Protein AF-A0A0Q9Y8W7-F1 (afdb_monomer_lite)

Foldseek 3Di:
DVVLVVCVVVVHFDWDFDLVQADLVVQWGQTWGQDPNDTDTDIGHDDQEDEDPPQCPPPPVCPVVCVSCVVRHYPDPDHPPLQFVVNVLVVQCVDPVSVVVDDDDDDDPDPVRVVVVCVVVQKDWDDGRRDDFIWIWGDDDVQWIWIAGDDVDDDDIDIDGDD

Sequence (163 aa):
MACVKAAKHQGIELFQFRPEDIDYEEMLIRGYFYEVDEWKAFITPYPDVVFDRVKLRGKKEAQLYYEELEDIPFTNAWERSLHPRSEIYQNLMTNTNLKEAMPDFKVVTRPRDIIHFLETYSHALIKSEFKSGNQSISATDQRRFRLSNGVLGFKKQSIVSFD

Structure (mmCIF, N/CA/C/O backbone):
data_AF-A0A0Q9Y8W7-F1
#
_entry.id   AF-A0A0Q9Y8W7-F1
#
loop_
_atom_site.group_PDB
_atom_site.id
_atom_site.type_symbol
_atom_site.label_atom_id
_atom_site.label_alt_id
_atom_site.label_comp_id
_atom_site.label_asym_id
_atom_site.label_entity_id
_atom_site.label_seq_id
_atom_site.pdbx_PDB_ins_code
_atom_site.Cartn_x
_atom_site.Cartn_y
_atom_site.Cartn_z
_atom_site.occupancy
_atom_site.B_iso_or_equiv
_atom_site.auth_seq_id
_atom_site.auth_comp_id
_atom_site.auth_asym_id
_atom_site.auth_atom_id
_atom_site.pdbx_PDB_model_num
ATOM 1 N N . MET A 1 1 ? -11.500 -8.618 3.125 1.00 78.81 1 MET A N 1
ATOM 2 C CA . MET A 1 1 ? -11.690 -9.886 3.865 1.00 78.81 1 MET A CA 1
ATOM 3 C C . MET A 1 1 ? -10.406 -10.494 4.412 1.00 78.81 1 MET A C 1
ATOM 5 O O . MET A 1 1 ? -10.439 -10.913 5.556 1.00 78.81 1 MET A O 1
ATOM 9 N N . ALA A 1 2 ? -9.277 -10.509 3.689 1.00 87.31 2 ALA A N 1
ATOM 10 C CA . ALA A 1 2 ? -8.018 -11.044 4.237 1.00 87.31 2 ALA A CA 1
ATOM 11 C C . ALA A 1 2 ? -7.598 -10.388 5.573 1.00 87.31 2 ALA A C 1
ATOM 13 O O . ALA A 1 2 ? -7.380 -11.099 6.546 1.00 87.31 2 ALA A O 1
ATOM 14 N N . CYS A 1 3 ? -7.590 -9.049 5.651 1.00 87.56 3 CYS A N 1
ATOM 15 C CA . CYS A 1 3 ? -7.257 -8.327 6.889 1.00 87.56 3 CYS A CA 1
ATOM 16 C C . CYS A 1 3 ? -8.222 -8.637 8.041 1.00 87.56 3 CYS A C 1
ATOM 18 O O . CYS A 1 3 ? -7.772 -8.852 9.154 1.00 87.56 3 CYS A O 1
ATOM 20 N N . VAL A 1 4 ? -9.528 -8.737 7.767 1.00 91.62 4 VAL A N 1
ATOM 21 C CA . VAL A 1 4 ? -10.536 -9.098 8.781 1.00 91.62 4 VAL A CA 1
ATOM 22 C C . VAL A 1 4 ? -10.267 -10.489 9.352 1.00 91.62 4 VAL A C 1
ATOM 24 O O . VAL A 1 4 ? -10.299 -10.675 10.562 1.00 91.62 4 VAL A O 1
ATOM 27 N N . LYS A 1 5 ? -9.973 -11.471 8.490 1.00 91.69 5 LYS A N 1
ATOM 28 C CA . LYS A 1 5 ? -9.650 -12.836 8.929 1.00 91.69 5 LYS A CA 1
ATOM 29 C C . LYS A 1 5 ? -8.373 -12.868 9.769 1.00 91.69 5 LYS A C 1
ATOM 31 O O . LYS A 1 5 ? -8.356 -13.521 10.805 1.00 91.69 5 LYS A O 1
ATOM 36 N N . ALA A 1 6 ? -7.337 -12.148 9.339 1.00 93.38 6 ALA A N 1
ATOM 37 C CA . ALA A 1 6 ? -6.085 -12.042 10.081 1.00 93.38 6 ALA A CA 1
ATOM 38 C C . ALA A 1 6 ? -6.290 -11.373 11.449 1.00 93.38 6 ALA A C 1
ATOM 40 O O . ALA A 1 6 ? -5.826 -11.906 12.448 1.00 93.38 6 ALA A O 1
ATOM 41 N N . ALA A 1 7 ? -7.038 -10.268 11.508 1.00 92.44 7 ALA A N 1
ATOM 42 C CA . ALA A 1 7 ? -7.341 -9.565 12.752 1.00 92.44 7 ALA A CA 1
ATOM 43 C C . ALA A 1 7 ? -8.103 -10.463 13.737 1.00 92.44 7 ALA A C 1
ATOM 45 O O . ALA A 1 7 ? -7.650 -10.646 14.861 1.00 92.44 7 ALA A O 1
ATOM 46 N N . LYS A 1 8 ? -9.168 -11.141 13.278 1.00 91.62 8 LYS A N 1
ATOM 47 C CA . LYS A 1 8 ? -9.915 -12.112 14.100 1.00 91.62 8 LYS A CA 1
ATOM 48 C C . LYS A 1 8 ? -9.023 -13.233 14.633 1.00 91.62 8 LYS A C 1
ATOM 50 O O . LYS A 1 8 ? -9.127 -13.586 15.800 1.00 91.62 8 LYS A O 1
ATOM 55 N N . HIS A 1 9 ? -8.132 -13.773 13.801 1.00 94.81 9 HIS A N 1
ATOM 56 C CA . HIS A 1 9 ? -7.187 -14.810 14.222 1.00 94.81 9 HIS A CA 1
ATOM 57 C C . HIS A 1 9 ? -6.188 -14.311 15.280 1.00 94.81 9 HIS A C 1
ATOM 59 O O . HIS A 1 9 ? -5.745 -15.090 16.115 1.00 94.81 9 HIS A O 1
ATOM 65 N N . GLN A 1 10 ? -5.818 -13.031 15.237 1.00 95.00 10 GLN A N 1
ATOM 66 C CA . GLN A 1 10 ? -4.871 -12.417 16.172 1.00 95.00 10 GLN A CA 1
ATOM 67 C C . GLN A 1 10 ? -5.552 -11.774 17.392 1.00 95.00 10 GLN A C 1
ATOM 69 O O . GLN A 1 10 ? -4.870 -11.161 18.204 1.00 95.00 10 GLN A O 1
ATOM 74 N N . GLY A 1 11 ? -6.881 -11.879 17.523 1.00 94.50 11 GLY A N 1
ATOM 75 C CA . GLY A 1 11 ? -7.627 -11.207 18.593 1.00 94.50 11 GLY A CA 1
ATOM 76 C C . GLY A 1 11 ? -7.583 -9.677 18.507 1.00 94.50 11 GLY A C 1
ATOM 77 O O . GLY A 1 11 ? -7.740 -9.008 19.520 1.00 94.50 11 GLY A O 1
ATOM 78 N N . ILE A 1 12 ? -7.346 -9.128 17.313 1.00 94.44 12 ILE A N 1
ATOM 79 C CA . ILE A 1 12 ? -7.302 -7.687 17.061 1.00 94.44 12 ILE A CA 1
ATOM 80 C C . ILE A 1 12 ? -8.692 -7.219 16.648 1.00 94.44 12 ILE A C 1
ATOM 82 O O . ILE A 1 12 ? -9.300 -7.768 15.721 1.00 94.44 12 ILE A O 1
ATOM 86 N N . GLU A 1 13 ? -9.162 -6.163 17.297 1.00 94.44 13 GLU A N 1
ATOM 87 C CA . GLU A 1 13 ? -10.370 -5.465 16.896 1.00 94.44 13 GLU A CA 1
ATOM 88 C C . GLU A 1 13 ? -10.084 -4.591 15.665 1.00 94.44 13 GLU A C 1
ATOM 90 O O . GLU A 1 13 ? -9.212 -3.727 15.670 1.00 94.44 13 GLU A O 1
ATOM 95 N N . LEU A 1 14 ? -10.780 -4.873 14.560 1.00 95.44 14 LEU A N 1
ATOM 96 C CA . LEU A 1 14 ? -10.577 -4.191 13.285 1.00 95.44 14 LEU A CA 1
ATOM 97 C C . LEU A 1 14 ? -11.873 -3.528 12.839 1.00 95.44 14 LEU A C 1
ATOM 99 O O . LEU A 1 14 ? -12.852 -4.213 12.529 1.00 95.44 14 LEU A O 1
ATOM 103 N N . PHE A 1 15 ? -11.807 -2.215 12.661 1.00 96.50 15 PHE A N 1
ATOM 104 C CA . PHE A 1 15 ? -12.847 -1.432 12.018 1.00 96.50 15 PHE A CA 1
ATOM 105 C C . PHE A 1 15 ? -12.278 -0.562 10.897 1.00 96.50 15 PHE A C 1
ATOM 107 O O . PHE A 1 15 ? -11.070 -0.356 10.774 1.00 96.50 15 PHE A O 1
ATOM 114 N N . GLN A 1 16 ? -13.163 -0.105 10.018 1.00 96.00 16 GLN A N 1
ATOM 115 C CA . GLN A 1 16 ? -12.855 0.889 8.993 1.00 96.00 16 GLN A CA 1
ATOM 116 C C . GLN A 1 16 ? -13.584 2.180 9.319 1.00 96.00 16 GLN A C 1
ATOM 118 O O . GLN A 1 16 ? -14.676 2.142 9.871 1.00 96.00 16 GLN A O 1
ATOM 123 N N . PHE A 1 17 ? -13.012 3.305 8.930 1.00 95.44 17 PHE A N 1
ATOM 124 C CA . PHE A 1 17 ? -13.647 4.609 9.024 1.00 95.44 17 PHE A CA 1
ATOM 125 C C . PHE A 1 17 ? -13.088 5.503 7.920 1.00 95.44 17 PHE A C 1
ATOM 127 O O . PHE A 1 17 ? -12.051 5.196 7.316 1.00 95.44 17 PHE A O 1
ATOM 134 N N . ARG A 1 18 ? -13.807 6.575 7.611 1.00 92.75 18 ARG A N 1
ATOM 135 C CA . ARG A 1 18 ? -13.355 7.641 6.718 1.00 92.75 18 ARG A CA 1
ATOM 136 C C . ARG A 1 18 ? -13.047 8.893 7.536 1.00 92.75 18 ARG A C 1
ATOM 138 O O . ARG A 1 18 ? -13.516 8.990 8.666 1.00 92.75 18 ARG A O 1
ATOM 145 N N . PRO A 1 19 ? -12.316 9.869 6.974 1.00 90.19 19 PRO A N 1
ATOM 146 C CA . PRO A 1 19 ? -12.120 11.152 7.641 1.00 90.19 19 PRO A CA 1
ATOM 147 C C . PRO A 1 19 ? -13.435 11.804 8.091 1.00 90.19 19 PRO A C 1
ATOM 149 O O . PRO A 1 19 ? -13.488 12.379 9.166 1.00 90.19 19 PRO A O 1
ATOM 152 N N . GLU A 1 20 ? -14.515 11.651 7.316 1.00 91.94 20 GLU A N 1
ATOM 153 C CA . GLU A 1 20 ? -15.824 12.233 7.644 1.00 91.94 20 GLU A CA 1
ATOM 154 C C . GLU A 1 20 ? -16.583 11.488 8.759 1.00 91.94 20 GLU A C 1
ATOM 156 O O . GLU A 1 20 ? -17.644 11.941 9.179 1.00 91.94 20 GLU A O 1
ATOM 161 N N . ASP A 1 21 ? -16.083 10.333 9.207 1.00 94.94 21 ASP A N 1
ATOM 162 C CA . ASP A 1 21 ? -16.676 9.533 10.284 1.00 94.94 21 ASP A CA 1
ATOM 163 C C . ASP A 1 21 ? -16.099 9.900 11.675 1.00 94.94 21 ASP A C 1
ATOM 165 O O . ASP A 1 21 ? -16.487 9.277 12.665 1.00 94.94 21 ASP A O 1
ATOM 169 N N . ILE A 1 22 ? -15.165 10.859 11.752 1.00 93.88 22 ILE A N 1
ATOM 170 C CA . ILE A 1 22 ? -14.511 11.305 12.993 1.00 93.88 22 ILE A CA 1
ATOM 171 C C . ILE A 1 22 ? -15.284 12.478 13.599 1.00 93.88 22 ILE A C 1
ATOM 173 O O . ILE A 1 22 ? -15.525 13.486 12.935 1.00 93.88 22 ILE A O 1
ATOM 177 N N . ASP A 1 23 ? -15.633 12.343 14.872 1.00 94.62 23 ASP A N 1
ATOM 178 C CA . ASP A 1 23 ? -16.099 13.427 15.724 1.00 94.62 23 ASP A CA 1
ATOM 179 C C . ASP A 1 23 ? -14.910 13.976 16.524 1.00 94.62 23 ASP A C 1
ATOM 181 O O . ASP A 1 23 ? -14.442 13.351 17.479 1.00 94.62 23 ASP A O 1
ATOM 185 N N . TYR A 1 24 ? -14.410 15.133 16.088 1.00 90.94 24 TYR A N 1
ATOM 186 C CA . TYR A 1 24 ? -13.244 15.809 16.662 1.00 90.94 24 TYR A CA 1
ATOM 187 C C . TYR A 1 24 ? -13.522 16.429 18.039 1.00 90.94 24 TYR A C 1
ATOM 189 O O . TYR A 1 24 ? -12.586 16.701 18.785 1.00 90.94 24 TYR A O 1
ATOM 197 N N . GLU A 1 25 ? -14.789 16.692 18.375 1.00 92.25 25 GLU A N 1
ATOM 198 C CA . GLU A 1 25 ? -15.151 17.297 19.662 1.00 92.25 25 GLU A CA 1
ATOM 199 C C . GLU A 1 25 ? -15.234 16.222 20.748 1.00 92.25 25 GLU A C 1
ATOM 201 O O . GLU A 1 25 ? -14.665 16.376 21.828 1.00 92.25 25 GLU A O 1
ATOM 206 N N . GLU A 1 26 ? -15.896 15.107 20.437 1.00 93.88 26 GLU A N 1
ATOM 207 C CA . GLU A 1 26 ? -16.115 14.009 21.384 1.00 93.88 26 GLU A CA 1
ATOM 208 C C . GLU A 1 26 ? -14.995 12.953 21.362 1.00 93.88 26 GLU A C 1
ATOM 210 O O . GLU A 1 26 ? -14.984 12.045 22.194 1.00 93.88 26 GLU A O 1
ATOM 215 N N . MET A 1 27 ? -14.045 13.054 20.423 1.00 92.12 27 MET A N 1
ATOM 216 C CA . MET A 1 27 ? -12.989 12.059 20.172 1.00 92.12 27 MET A CA 1
ATOM 217 C C . MET A 1 27 ? -13.557 10.648 19.945 1.00 92.12 27 MET A C 1
ATOM 219 O O . MET A 1 27 ? -13.068 9.637 20.465 1.00 92.12 27 MET A O 1
ATOM 223 N N . LEU A 1 28 ? -14.624 10.580 19.151 1.00 96.50 28 LEU A N 1
ATOM 224 C CA . LEU A 1 28 ? -15.309 9.342 18.794 1.00 96.50 28 LEU A CA 1
ATOM 225 C C . LEU A 1 28 ? -15.296 9.142 17.283 1.00 96.50 28 LEU A C 1
ATOM 227 O O . LEU A 1 28 ? -15.269 10.082 16.497 1.00 96.50 28 LEU A O 1
ATOM 231 N N . ILE A 1 29 ? -15.333 7.885 16.862 1.00 97.38 29 ILE A N 1
ATOM 232 C CA . ILE A 1 29 ? -15.345 7.505 15.454 1.00 97.38 29 ILE A CA 1
ATOM 233 C C . ILE A 1 29 ? -16.560 6.631 15.193 1.00 97.38 29 ILE A C 1
ATOM 235 O O . ILE A 1 29 ? -16.838 5.671 15.919 1.00 97.38 29 ILE A O 1
ATOM 239 N N . ARG A 1 30 ? -17.261 6.905 14.092 1.00 98.06 30 ARG A N 1
ATOM 240 C CA . ARG A 1 30 ? -18.214 5.958 13.516 1.00 98.06 30 ARG A CA 1
ATOM 241 C C . ARG A 1 30 ? -17.453 4.847 12.786 1.00 98.06 30 ARG A C 1
ATOM 243 O O . ARG A 1 30 ? -17.247 4.885 11.573 1.00 98.06 30 ARG A O 1
ATOM 250 N N . GLY A 1 31 ? -17.027 3.843 13.545 1.00 97.50 31 GLY A N 1
ATOM 251 C CA . GLY A 1 31 ? -16.306 2.679 13.047 1.00 97.50 31 GLY A CA 1
ATOM 252 C C . GLY A 1 31 ? -17.231 1.642 12.412 1.00 97.50 31 GLY A C 1
ATOM 253 O O . GLY A 1 31 ? -18.304 1.336 12.926 1.00 97.50 31 GLY A O 1
ATOM 254 N N . TYR A 1 32 ? -16.806 1.060 11.294 1.00 97.25 32 TYR A N 1
ATOM 255 C CA . TYR A 1 32 ? -17.489 -0.044 10.624 1.00 97.25 32 TYR A CA 1
ATOM 256 C C . TYR A 1 32 ? -16.769 -1.357 10.930 1.00 97.25 32 TYR A C 1
ATOM 258 O O . TYR A 1 32 ? -15.648 -1.572 10.468 1.00 97.25 32 TYR A O 1
ATOM 266 N N . PHE A 1 33 ? -17.429 -2.247 11.663 1.00 96.25 33 PHE A N 1
ATOM 267 C CA . PHE A 1 33 ? -16.926 -3.545 12.107 1.00 96.25 33 PHE A CA 1
ATOM 268 C C . PHE A 1 33 ? -17.521 -4.660 11.247 1.00 96.25 33 PHE A C 1
ATOM 270 O O . PHE A 1 33 ? -18.662 -4.562 10.796 1.00 96.25 33 PHE A O 1
ATOM 277 N N . TYR A 1 34 ? -16.751 -5.721 10.989 1.00 94.44 34 TYR A N 1
ATOM 278 C CA . TYR A 1 34 ? -17.216 -6.833 10.154 1.00 94.44 34 TYR A CA 1
ATOM 279 C C . TYR A 1 34 ? -17.764 -7.997 10.987 1.00 94.44 34 TYR A C 1
ATOM 281 O O . TYR A 1 34 ? -17.014 -8.849 11.494 1.00 94.44 34 TYR A O 1
ATOM 289 N N . GLU A 1 35 ? -19.086 -8.074 11.059 1.00 90.88 35 GLU A N 1
ATOM 290 C CA . GLU A 1 35 ? -19.849 -9.050 11.831 1.00 90.88 35 GLU A CA 1
ATOM 291 C C . GLU A 1 35 ? -20.788 -9.831 10.920 1.00 90.88 35 GLU A C 1
ATOM 293 O O . GLU A 1 35 ? -21.461 -9.232 10.099 1.00 90.88 35 GLU A O 1
ATOM 298 N N . VAL A 1 36 ? -20.868 -11.157 11.085 1.00 87.94 36 VAL A N 1
ATOM 299 C CA . VAL A 1 36 ? -21.852 -12.016 10.385 1.00 87.94 36 VAL A CA 1
ATOM 300 C C . VAL A 1 36 ? -21.958 -11.702 8.880 1.00 87.94 36 VAL A C 1
ATOM 302 O O . VAL A 1 36 ? -23.028 -11.483 8.328 1.00 87.94 36 VAL A O 1
ATOM 305 N N . ASP A 1 37 ? -20.800 -11.645 8.226 1.00 88.06 37 ASP A N 1
ATOM 306 C CA . ASP A 1 37 ? -20.635 -11.350 6.801 1.00 88.06 37 ASP A CA 1
ATOM 307 C C . ASP A 1 37 ? -21.089 -9.957 6.311 1.00 88.06 37 ASP A C 1
ATOM 309 O O . ASP A 1 37 ? -21.044 -9.681 5.108 1.00 88.06 37 ASP A O 1
ATOM 313 N N . GLU A 1 38 ? -21.383 -9.028 7.221 1.00 94.50 38 GLU A N 1
ATOM 314 C CA . GLU A 1 38 ? -21.776 -7.649 6.925 1.00 94.50 38 GLU A CA 1
ATOM 315 C C . GLU A 1 38 ? -20.938 -6.603 7.683 1.00 94.50 38 GLU A C 1
ATOM 317 O O . GLU A 1 38 ? -20.286 -6.882 8.688 1.00 94.50 38 GLU A O 1
ATOM 322 N N . TRP A 1 39 ? -20.917 -5.371 7.164 1.00 95.19 39 TRP A N 1
ATOM 323 C CA . TRP A 1 39 ? -20.308 -4.226 7.846 1.00 95.19 39 TRP A CA 1
ATOM 324 C C . TRP A 1 39 ? -21.368 -3.510 8.677 1.00 95.19 39 TRP A C 1
ATOM 326 O O . TRP A 1 39 ? -22.347 -3.011 8.122 1.00 95.19 39 TRP A O 1
ATOM 336 N N . LYS A 1 40 ? -21.146 -3.413 9.986 1.00 96.75 40 LYS A N 1
ATOM 337 C CA . LYS A 1 40 ? -22.026 -2.711 10.923 1.00 96.75 40 LYS A CA 1
ATOM 338 C C . LYS A 1 40 ? -21.325 -1.506 11.514 1.00 96.75 40 LYS A C 1
ATOM 340 O O . LYS A 1 40 ? -20.148 -1.579 11.848 1.00 96.75 40 LYS A O 1
ATOM 345 N N . ALA A 1 41 ? -22.050 -0.399 11.614 1.00 97.25 41 ALA A N 1
ATOM 346 C CA . ALA A 1 41 ? -21.527 0.833 12.181 1.00 97.25 41 ALA A CA 1
ATOM 347 C C . ALA A 1 41 ? -21.746 0.864 13.696 1.00 97.25 41 ALA A C 1
ATOM 349 O O . ALA A 1 41 ? -22.862 0.629 14.158 1.00 97.25 41 ALA A O 1
ATOM 350 N N . PHE A 1 42 ? -20.704 1.228 14.432 1.00 97.19 42 PHE A N 1
ATOM 351 C CA . PHE A 1 42 ? -20.718 1.458 15.870 1.00 97.19 42 PHE A CA 1
ATOM 352 C C . PHE A 1 42 ? -19.963 2.751 16.180 1.00 97.19 42 PHE A C 1
ATOM 354 O O . PHE A 1 42 ? -19.080 3.156 15.424 1.00 97.19 42 PHE A O 1
ATOM 361 N N . ILE A 1 43 ? -20.319 3.402 17.284 1.00 98.00 43 ILE A N 1
ATOM 362 C CA . ILE A 1 43 ? -19.527 4.507 17.823 1.00 98.00 43 ILE A CA 1
ATOM 363 C C . ILE A 1 43 ? -18.446 3.901 18.711 1.00 98.00 43 ILE A C 1
ATOM 365 O O . ILE A 1 43 ? -18.755 3.10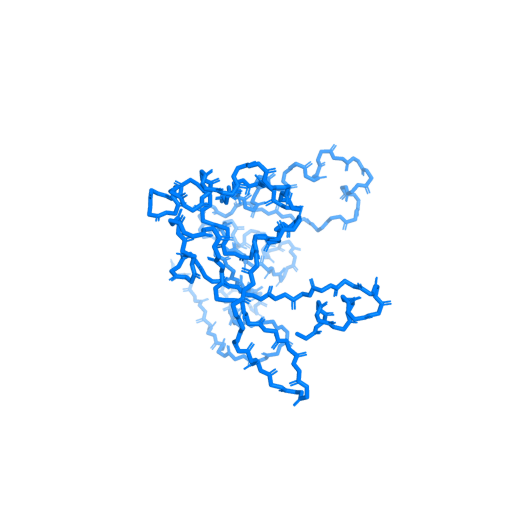7 19.598 1.00 98.00 43 ILE A O 1
ATOM 369 N N . THR A 1 44 ? -17.193 4.243 18.439 1.00 97.19 44 THR A N 1
ATOM 370 C CA . THR A 1 44 ? -16.017 3.688 19.113 1.00 97.19 44 THR A CA 1
ATOM 371 C C . THR A 1 44 ? -15.016 4.799 19.426 1.00 97.19 44 THR A C 1
ATOM 373 O O . THR A 1 44 ? -14.983 5.792 18.697 1.00 97.19 44 THR A O 1
ATOM 376 N N . PRO A 1 45 ? -14.185 4.656 20.472 1.00 96.56 45 PRO A N 1
ATOM 377 C CA . PRO A 1 45 ? -13.025 5.517 20.668 1.00 96.56 45 PRO A CA 1
ATOM 378 C C . PRO A 1 45 ? -12.037 5.437 19.501 1.00 96.56 45 PRO A C 1
ATOM 380 O O . PRO A 1 45 ? -12.141 4.580 18.614 1.00 96.56 45 PRO A O 1
ATOM 383 N N . TYR A 1 46 ? -11.044 6.320 19.539 1.00 96.75 46 TYR A N 1
ATOM 384 C CA . TYR A 1 46 ? -9.929 6.306 18.599 1.00 96.75 46 TYR A CA 1
ATOM 385 C C . TYR A 1 46 ? -9.149 4.979 18.675 1.00 96.75 46 TYR A C 1
ATOM 387 O O . TYR A 1 46 ? -9.088 4.357 19.737 1.00 96.75 46 TYR A O 1
ATOM 395 N N . PRO A 1 47 ? -8.566 4.515 17.555 1.00 96.00 47 PRO A N 1
ATOM 396 C CA . PRO A 1 47 ? -7.828 3.259 17.519 1.00 96.00 47 PRO A CA 1
ATOM 397 C C . PRO A 1 47 ? -6.446 3.387 18.168 1.00 96.00 47 PRO A C 1
ATOM 399 O O . PRO A 1 47 ? -5.823 4.442 18.119 1.00 96.00 47 PRO A O 1
ATOM 402 N N . ASP A 1 48 ? -5.895 2.266 18.634 1.00 96.31 48 ASP A N 1
ATOM 403 C CA . ASP A 1 48 ? -4.502 2.207 19.105 1.00 96.31 48 ASP A CA 1
ATOM 404 C C . ASP A 1 48 ? -3.475 2.249 17.960 1.00 96.31 48 ASP A C 1
ATOM 406 O O . ASP A 1 48 ? -2.299 2.541 18.167 1.00 96.31 48 ASP A O 1
ATOM 410 N N . VAL A 1 49 ? -3.890 1.888 16.741 1.00 95.50 49 VAL A N 1
ATOM 411 C CA . VAL A 1 49 ? -3.024 1.830 15.559 1.00 95.50 49 VAL A CA 1
ATOM 412 C C . VAL A 1 49 ? -3.831 2.037 14.280 1.00 95.50 49 VAL A C 1
ATOM 414 O O . VAL A 1 49 ? -4.910 1.470 14.105 1.00 95.50 49 VAL A O 1
ATOM 417 N N . VAL A 1 50 ? -3.282 2.800 13.332 1.00 94.19 50 VAL A N 1
ATOM 418 C CA . VAL A 1 50 ? -3.922 3.059 12.034 1.00 94.19 50 VAL A CA 1
ATOM 419 C C . VAL A 1 50 ? -3.184 2.353 10.895 1.00 94.19 50 VAL A C 1
ATOM 421 O O . VAL A 1 50 ? -1.956 2.387 10.764 1.00 94.19 50 VAL A O 1
ATOM 424 N N . PHE A 1 51 ? -3.951 1.723 10.005 1.00 92.62 51 PHE A N 1
ATOM 425 C CA . PHE A 1 51 ? -3.472 1.268 8.701 1.00 92.62 51 PHE A CA 1
ATOM 426 C C . PHE A 1 51 ? -4.039 2.165 7.600 1.00 92.62 51 PHE A C 1
ATOM 428 O O . PHE A 1 51 ? -5.196 2.034 7.198 1.00 92.62 51 PHE A O 1
ATOM 435 N N . ASP A 1 52 ? -3.214 3.080 7.090 1.00 90.56 52 ASP A N 1
ATOM 436 C CA . ASP A 1 52 ? -3.623 4.075 6.103 1.00 90.56 52 ASP A CA 1
ATOM 437 C C . ASP A 1 52 ? -3.772 3.455 4.710 1.00 90.56 52 ASP A C 1
ATOM 439 O O . ASP A 1 52 ? -2.829 3.306 3.924 1.00 90.56 52 ASP A O 1
ATOM 443 N N . ARG A 1 53 ? -5.012 3.095 4.390 1.00 87.06 53 ARG A N 1
ATOM 444 C CA . ARG A 1 53 ? -5.392 2.532 3.093 1.00 87.06 53 ARG A CA 1
ATOM 445 C C . ARG A 1 53 ? -5.578 3.585 2.006 1.00 87.06 53 ARG A C 1
ATOM 447 O O . ARG A 1 53 ? -5.468 3.234 0.830 1.00 87.06 53 ARG A O 1
ATOM 454 N N . VAL A 1 54 ? -5.889 4.828 2.373 1.00 83.50 54 VAL A N 1
ATOM 455 C CA . VAL A 1 54 ? -6.288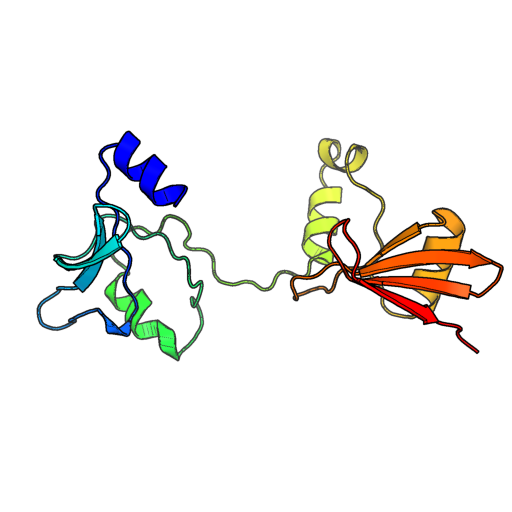 5.876 1.419 1.00 83.50 54 VAL A CA 1
ATOM 456 C C . VAL A 1 54 ? -5.063 6.609 0.870 1.00 83.50 54 VAL A C 1
ATOM 458 O O . VAL A 1 54 ? -5.047 6.992 -0.304 1.00 83.50 54 VAL A O 1
ATOM 461 N N . LYS A 1 55 ? -3.994 6.703 1.673 1.00 82.81 55 LYS A N 1
ATOM 462 C CA . LYS A 1 55 ? -2.701 7.303 1.320 1.00 82.81 55 LYS A CA 1
ATOM 463 C C . LYS A 1 55 ? -2.871 8.724 0.782 1.00 82.81 55 LYS A C 1
ATOM 465 O O . LYS A 1 55 ? -2.473 9.024 -0.348 1.00 82.81 55 LYS A O 1
ATOM 470 N N . LEU A 1 56 ? -3.510 9.578 1.578 1.00 84.75 56 LEU A N 1
ATOM 471 C CA . LEU A 1 56 ? -3.744 10.989 1.266 1.00 84.75 56 LEU A CA 1
ATOM 472 C C . LEU A 1 56 ? -2.708 11.926 1.902 1.00 84.75 56 LEU A C 1
ATOM 474 O O . LEU A 1 56 ? -2.844 13.137 1.760 1.00 84.75 56 LEU A O 1
ATOM 478 N N . ARG A 1 57 ? -1.670 11.407 2.574 1.00 84.62 57 ARG A N 1
ATOM 479 C CA . ARG A 1 57 ? -0.589 12.228 3.149 1.00 84.62 57 ARG A CA 1
ATOM 480 C C . ARG A 1 57 ? -0.033 13.203 2.103 1.00 84.62 57 ARG A C 1
ATOM 482 O O . ARG A 1 57 ? 0.236 12.805 0.967 1.00 84.62 57 ARG A O 1
ATOM 489 N N . GLY A 1 58 ? 0.088 14.474 2.484 1.00 82.00 58 GLY A N 1
ATOM 490 C CA . GLY A 1 58 ? 0.497 15.576 1.603 1.00 82.00 58 GLY A CA 1
ATOM 491 C C . GLY A 1 58 ? -0.634 16.207 0.775 1.00 82.00 58 GLY A C 1
ATOM 492 O O . GLY A 1 58 ? -0.388 17.155 0.029 1.00 82.00 58 GLY A O 1
ATOM 493 N N . LYS A 1 59 ? -1.878 15.717 0.874 1.00 85.00 59 LYS A N 1
ATOM 494 C CA . LYS A 1 5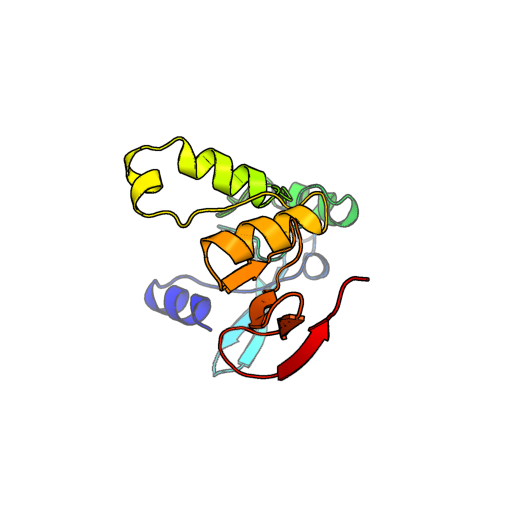9 ? -3.062 16.388 0.315 1.00 85.00 59 LYS A CA 1
ATOM 495 C C . LYS A 1 59 ? -3.634 17.364 1.331 1.00 85.00 59 LYS A C 1
ATOM 497 O O . LYS A 1 59 ? -3.913 16.979 2.462 1.00 85.00 59 LYS A O 1
ATOM 502 N N . LYS A 1 60 ? -3.856 18.608 0.900 1.00 86.38 60 LYS A N 1
ATOM 503 C CA . LYS A 1 60 ? -4.375 19.684 1.752 1.00 86.38 60 LYS A CA 1
ATOM 504 C C . LYS A 1 60 ? -5.731 19.323 2.361 1.00 86.38 60 LYS A C 1
ATOM 506 O O . LYS A 1 60 ? -5.988 19.642 3.512 1.00 86.38 60 LYS A O 1
ATOM 511 N N . GLU A 1 61 ? -6.574 18.617 1.611 1.00 85.19 61 GLU A N 1
ATOM 512 C CA . GLU A 1 61 ? -7.911 18.213 2.053 1.00 85.19 61 GLU A CA 1
ATOM 513 C C . GLU A 1 61 ? -7.885 17.144 3.155 1.00 85.19 61 GLU A C 1
ATOM 515 O O . GLU A 1 61 ? -8.862 16.996 3.877 1.00 85.19 61 GLU A O 1
ATOM 520 N N . ALA A 1 62 ? -6.782 16.403 3.295 1.00 87.81 62 ALA A N 1
ATOM 521 C CA . ALA A 1 62 ? -6.629 15.352 4.300 1.00 87.81 62 ALA A CA 1
ATOM 522 C C . ALA A 1 62 ? -5.733 15.772 5.473 1.00 87.81 62 ALA A C 1
ATOM 524 O O . ALA A 1 62 ? -5.492 14.965 6.365 1.00 87.81 62 ALA A O 1
ATOM 525 N N . GLN A 1 63 ? -5.214 17.004 5.464 1.00 89.25 63 GLN A N 1
ATOM 526 C CA . GLN A 1 63 ? -4.235 17.466 6.444 1.00 89.25 63 GLN A CA 1
ATOM 527 C C . GLN A 1 63 ? -4.785 17.394 7.874 1.00 89.25 63 GLN A C 1
ATOM 529 O O . GLN A 1 63 ? -4.167 16.745 8.709 1.00 89.25 63 GLN A O 1
ATOM 534 N N . LEU A 1 64 ? -5.989 17.931 8.099 1.00 90.62 64 LEU A N 1
ATOM 535 C CA . LEU A 1 64 ? -6.654 17.906 9.406 1.00 90.62 64 LEU A CA 1
ATOM 536 C C . LEU A 1 64 ? -6.796 16.482 9.966 1.00 90.62 64 LEU A C 1
ATOM 538 O O . LEU A 1 64 ? -6.558 16.248 11.138 1.00 90.62 64 LEU A O 1
ATOM 542 N N . TYR A 1 65 ? -7.135 15.511 9.115 1.00 89.88 65 TYR A N 1
ATOM 543 C CA . TYR A 1 65 ? -7.256 14.106 9.515 1.00 89.88 65 TYR A CA 1
ATOM 544 C C . TYR A 1 65 ? -5.928 13.506 10.002 1.00 89.88 65 TYR A C 1
ATOM 546 O O . TYR A 1 65 ? -5.916 12.706 10.933 1.00 89.88 65 TYR A O 1
ATOM 554 N N . TYR A 1 66 ? -4.812 13.844 9.353 1.00 90.94 66 TYR A N 1
ATOM 555 C CA . TYR A 1 66 ? -3.507 13.322 9.759 1.00 90.94 66 TYR A CA 1
ATOM 556 C C . TYR A 1 66 ? -2.940 14.037 10.982 1.00 90.94 66 TYR A C 1
ATOM 558 O O . TYR A 1 66 ? -2.194 13.397 11.715 1.00 90.94 66 TYR A O 1
ATOM 566 N N . GLU A 1 67 ? -3.272 15.316 11.169 1.00 91.62 67 GLU A N 1
ATOM 567 C CA . GLU A 1 67 ? -2.956 16.081 12.380 1.00 91.62 67 GLU A CA 1
ATOM 568 C C . GLU A 1 67 ? -3.744 15.529 13.575 1.00 91.62 67 GLU A C 1
ATOM 570 O O . GLU A 1 67 ? -3.152 15.215 14.595 1.00 91.62 67 GLU A O 1
ATOM 575 N N . GLU A 1 68 ? -5.046 15.277 13.417 1.00 91.88 68 GLU A N 1
ATOM 576 C CA . GLU A 1 68 ? -5.891 14.716 14.482 1.00 91.88 68 GLU A CA 1
ATOM 577 C C . GLU A 1 68 ? -5.385 13.368 15.016 1.00 91.88 68 GLU A C 1
ATOM 579 O O . GLU A 1 68 ? -5.483 13.067 16.201 1.00 91.88 68 GLU A O 1
ATOM 584 N N . LEU A 1 69 ? -4.853 12.527 14.130 1.00 92.19 69 LEU A N 1
ATOM 585 C CA . LEU A 1 69 ? -4.381 11.189 14.480 1.00 92.19 69 LEU A CA 1
ATOM 586 C C . LEU A 1 69 ? -2.860 11.140 14.677 1.00 92.19 69 LEU A C 1
ATOM 588 O O . LEU A 1 69 ? -2.293 10.048 14.640 1.00 92.19 69 LEU A O 1
ATOM 592 N N . GLU A 1 70 ? -2.176 12.279 14.827 1.00 90.94 70 GLU A N 1
ATOM 593 C CA . GLU A 1 70 ? -0.707 12.328 14.821 1.00 90.94 70 GLU A CA 1
ATOM 594 C C . GLU A 1 70 ? -0.058 11.524 15.957 1.00 90.94 70 GLU A C 1
ATOM 596 O O . GLU A 1 70 ? 0.990 10.907 15.749 1.00 90.94 70 GLU A O 1
ATOM 601 N N . ASP A 1 71 ? -0.729 11.450 17.108 1.00 92.62 71 ASP A N 1
ATOM 602 C CA . ASP A 1 71 ? -0.283 10.696 18.284 1.00 92.62 71 ASP A CA 1
ATOM 603 C C . ASP A 1 71 ? -0.542 9.182 18.177 1.00 92.62 71 ASP A C 1
ATOM 605 O O . ASP A 1 71 ? -0.023 8.395 18.974 1.00 92.62 71 ASP A O 1
ATOM 609 N N . ILE A 1 72 ? -1.318 8.741 17.182 1.00 94.25 72 ILE A N 1
ATOM 610 C CA . ILE A 1 72 ? -1.631 7.326 16.969 1.00 94.25 72 ILE A CA 1
ATOM 611 C C . ILE A 1 72 ? -0.647 6.738 15.954 1.00 94.25 72 ILE A C 1
ATOM 613 O O . ILE A 1 72 ? -0.507 7.252 14.841 1.00 94.25 72 ILE A O 1
ATOM 617 N N . PRO A 1 73 ? 0.027 5.615 16.259 1.00 94.25 73 PRO A N 1
ATOM 618 C CA . PRO A 1 73 ? 0.988 5.031 15.338 1.00 94.25 73 PRO A CA 1
ATOM 619 C C . PRO A 1 73 ? 0.328 4.549 14.039 1.00 94.25 73 PRO A C 1
ATOM 621 O O . PRO A 1 73 ? -0.638 3.783 14.031 1.00 94.25 73 PRO A O 1
ATOM 624 N N . PHE A 1 74 ? 0.925 4.928 12.907 1.00 93.06 74 PHE A N 1
ATOM 625 C CA . PHE A 1 74 ? 0.550 4.428 11.586 1.00 93.06 74 PHE A CA 1
ATOM 626 C C . PHE A 1 74 ? 1.488 3.304 11.146 1.00 93.06 74 PHE A C 1
ATOM 628 O O . PHE A 1 74 ? 2.698 3.492 11.039 1.00 93.06 74 PHE A O 1
ATOM 635 N N . THR A 1 75 ? 0.928 2.157 10.758 1.00 89.00 75 THR A N 1
ATOM 636 C CA . THR A 1 75 ? 1.709 1.030 10.199 1.00 89.00 75 THR A CA 1
ATOM 637 C C . THR A 1 75 ? 2.364 1.352 8.851 1.00 89.00 75 THR A C 1
ATOM 639 O O . THR A 1 75 ? 3.283 0.660 8.412 1.00 89.00 75 THR A O 1
ATOM 642 N N . ASN A 1 76 ? 1.905 2.403 8.167 1.00 84.00 76 ASN A N 1
ATOM 643 C CA . ASN A 1 76 ? 2.452 2.862 6.898 1.00 84.00 76 ASN A CA 1
ATOM 644 C C . ASN A 1 76 ? 2.426 4.396 6.797 1.00 84.00 76 ASN A C 1
ATOM 646 O O . ASN A 1 76 ? 1.555 4.976 6.153 1.00 84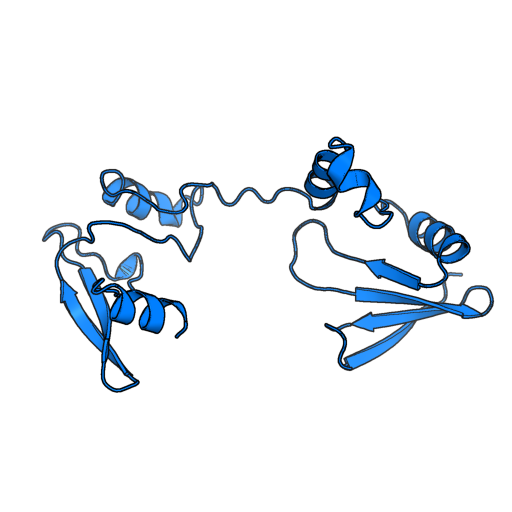.00 76 ASN A O 1
ATOM 650 N N . ALA A 1 77 ? 3.416 5.051 7.403 1.00 69.94 77 ALA A N 1
ATOM 651 C CA . ALA A 1 77 ? 3.536 6.514 7.445 1.00 69.94 77 ALA A CA 1
ATOM 652 C C . ALA A 1 77 ? 4.198 7.151 6.203 1.00 69.94 77 ALA A C 1
ATOM 654 O O . ALA A 1 77 ? 4.551 8.325 6.215 1.00 69.94 77 ALA A O 1
ATOM 655 N N . TRP A 1 78 ? 4.383 6.397 5.122 1.00 71.81 78 TRP A N 1
ATOM 656 C CA . TRP A 1 78 ? 5.009 6.908 3.902 1.00 71.81 78 TRP A CA 1
ATOM 657 C C . TRP A 1 78 ? 4.064 7.871 3.183 1.00 71.81 78 TRP A C 1
ATOM 659 O O . TRP A 1 78 ? 2.880 7.566 2.997 1.00 71.81 78 TRP A O 1
ATOM 669 N N . GLU A 1 79 ? 4.594 9.000 2.717 1.00 65.50 79 GLU A N 1
ATOM 670 C CA . GLU A 1 79 ? 3.886 9.839 1.757 1.00 65.50 79 GLU A CA 1
ATOM 671 C C . GLU A 1 79 ? 3.487 9.009 0.535 1.00 65.50 79 GLU A C 1
ATOM 673 O O . GLU A 1 79 ? 4.135 8.018 0.176 1.00 65.50 79 GLU A O 1
ATOM 678 N N . ARG A 1 80 ? 2.419 9.419 -0.155 1.00 62.03 80 ARG A N 1
ATOM 679 C CA . ARG A 1 80 ? 2.145 8.903 -1.497 1.00 62.03 80 ARG A CA 1
ATOM 680 C C . ARG A 1 80 ? 3.154 9.519 -2.465 1.00 62.03 80 ARG A C 1
ATOM 682 O O . ARG A 1 80 ? 2.789 10.282 -3.356 1.00 62.03 80 ARG A O 1
ATOM 689 N N . SER A 1 81 ? 4.424 9.182 -2.295 1.00 57.00 81 SER A N 1
ATOM 690 C CA . SER A 1 81 ? 5.453 9.468 -3.268 1.00 57.00 81 SER A CA 1
ATOM 691 C C . SER A 1 81 ? 5.129 8.646 -4.510 1.00 57.00 81 SER A C 1
ATOM 693 O O . SER A 1 81 ? 5.131 7.411 -4.534 1.00 57.00 81 SER A O 1
ATOM 695 N N . LEU A 1 82 ? 4.756 9.357 -5.569 1.00 65.56 82 LEU A N 1
ATOM 696 C CA . LEU A 1 82 ? 4.704 8.800 -6.908 1.00 65.56 82 LEU A CA 1
ATOM 697 C C . LEU A 1 82 ? 6.153 8.602 -7.360 1.00 65.56 82 LEU A C 1
ATOM 699 O O . LEU A 1 82 ? 6.657 9.380 -8.159 1.00 65.56 82 LEU A O 1
ATOM 703 N N . HIS A 1 83 ? 6.839 7.598 -6.814 1.00 76.56 83 HIS A N 1
ATOM 704 C CA . HIS A 1 83 ? 8.152 7.228 -7.323 1.00 76.56 83 HIS A CA 1
ATOM 705 C C . HIS A 1 83 ? 7.979 6.724 -8.760 1.00 76.56 83 HIS A C 1
ATOM 707 O O . HIS A 1 83 ? 7.173 5.807 -8.985 1.00 76.56 83 HIS A O 1
ATOM 713 N N . PRO A 1 84 ? 8.692 7.308 -9.738 1.00 84.94 84 PRO A N 1
ATOM 714 C CA . PRO A 1 84 ? 8.774 6.751 -11.075 1.00 84.94 84 PRO A CA 1
ATOM 715 C C . PRO A 1 84 ? 9.193 5.284 -10.981 1.00 84.94 84 PRO A C 1
ATOM 717 O O . PRO A 1 84 ? 10.133 4.930 -10.266 1.00 84.94 84 PRO A O 1
ATOM 720 N N . ARG A 1 85 ? 8.497 4.400 -11.699 1.00 86.56 85 ARG A N 1
ATOM 721 C CA . ARG A 1 85 ? 8.882 2.984 -11.746 1.00 86.56 85 ARG A CA 1
ATOM 722 C C . ARG A 1 85 ? 10.320 2.837 -12.213 1.00 86.56 85 ARG A C 1
ATOM 724 O O . ARG A 1 85 ? 11.050 2.048 -11.630 1.00 86.56 85 ARG A O 1
ATOM 731 N N . SER A 1 86 ? 10.724 3.607 -13.217 1.00 90.19 86 SER A N 1
ATOM 732 C CA . SER A 1 86 ? 12.100 3.644 -13.711 1.00 90.19 86 SER A CA 1
ATOM 733 C C . SER A 1 86 ? 13.130 3.838 -12.593 1.00 90.19 86 SER A C 1
ATOM 735 O O . SER A 1 86 ? 14.093 3.080 -12.540 1.00 90.19 86 SER A O 1
ATOM 737 N N . GLU A 1 87 ? 12.892 4.764 -11.663 1.00 90.44 87 GLU A N 1
ATOM 738 C CA . GLU A 1 87 ? 13.759 5.006 -10.503 1.00 90.44 87 GLU A CA 1
ATOM 739 C C . GLU A 1 87 ? 13.824 3.779 -9.582 1.00 90.44 87 GLU A C 1
ATOM 741 O O . GLU A 1 87 ? 14.907 3.340 -9.202 1.00 90.44 87 GLU A O 1
ATOM 746 N N . ILE A 1 88 ? 12.677 3.154 -9.290 1.00 88.44 88 ILE A N 1
ATOM 747 C CA . ILE A 1 88 ? 12.619 1.922 -8.487 1.00 88.44 88 ILE A CA 1
ATOM 748 C C . ILE A 1 88 ? 13.448 0.811 -9.146 1.00 88.44 88 ILE A C 1
ATOM 750 O O . ILE A 1 88 ? 14.256 0.169 -8.480 1.00 88.44 88 ILE A O 1
ATOM 754 N N . TYR A 1 89 ? 13.278 0.589 -10.453 1.00 88.88 89 TYR A N 1
ATOM 755 C CA . TYR A 1 89 ? 14.041 -0.422 -11.190 1.00 88.88 89 TYR A CA 1
ATOM 756 C C . TYR A 1 89 ? 15.543 -0.105 -11.197 1.00 88.88 89 TYR A C 1
ATOM 758 O O . TYR A 1 89 ? 16.344 -1.002 -10.948 1.00 88.88 89 TYR A O 1
ATOM 766 N N . GLN A 1 90 ? 15.933 1.153 -11.421 1.00 90.25 90 GLN A N 1
ATOM 767 C CA . GLN A 1 90 ? 17.337 1.579 -11.369 1.00 90.25 90 GLN A CA 1
ATOM 768 C C . GLN A 1 90 ? 17.950 1.295 -9.996 1.00 90.25 90 GLN A C 1
ATOM 770 O O . GLN A 1 90 ? 19.008 0.671 -9.923 1.00 90.25 90 GLN A O 1
ATOM 775 N N . ASN A 1 91 ? 17.251 1.664 -8.922 1.00 89.56 91 ASN A N 1
ATOM 776 C CA . ASN A 1 91 ? 17.696 1.420 -7.553 1.00 89.56 91 ASN A CA 1
ATOM 777 C C . ASN A 1 91 ? 17.843 -0.079 -7.260 1.00 89.56 91 ASN A C 1
ATOM 779 O O . ASN A 1 91 ? 18.855 -0.487 -6.695 1.00 89.56 91 ASN A O 1
ATOM 783 N N . LEU A 1 92 ? 16.897 -0.919 -7.692 1.00 88.81 92 LEU A N 1
ATOM 784 C CA . LEU A 1 92 ? 16.993 -2.375 -7.516 1.00 88.81 92 LEU A CA 1
ATOM 785 C C . LEU A 1 92 ? 18.197 -2.979 -8.254 1.00 88.81 92 LEU A C 1
ATOM 787 O O . LEU A 1 92 ? 18.852 -3.872 -7.721 1.00 88.81 92 LEU A O 1
ATOM 791 N N . MET A 1 93 ? 18.532 -2.462 -9.439 1.00 86.62 93 MET A N 1
ATOM 792 C CA . MET A 1 93 ? 19.680 -2.930 -10.225 1.00 86.62 93 MET A CA 1
ATOM 793 C C . MET A 1 93 ? 21.040 -2.557 -9.622 1.00 86.62 93 MET A C 1
ATOM 795 O O . MET A 1 93 ? 22.052 -3.135 -10.023 1.00 86.62 93 MET A O 1
ATOM 799 N N . THR A 1 94 ? 21.091 -1.625 -8.662 1.00 89.12 94 THR A N 1
ATOM 800 C CA . THR A 1 94 ? 22.332 -1.314 -7.925 1.00 89.12 94 THR A CA 1
ATOM 801 C C . THR A 1 94 ? 22.755 -2.436 -6.977 1.00 89.12 94 THR A C 1
ATOM 803 O O . THR A 1 94 ? 23.927 -2.530 -6.621 1.00 89.12 94 THR A O 1
ATOM 806 N N . ASN A 1 95 ? 21.828 -3.318 -6.593 1.00 89.50 95 ASN A N 1
ATOM 807 C CA . ASN A 1 95 ? 22.119 -4.465 -5.748 1.00 89.50 95 ASN A CA 1
ATOM 808 C C . ASN A 1 95 ? 22.501 -5.670 -6.615 1.00 89.50 95 ASN A C 1
ATOM 810 O O . ASN A 1 95 ? 21.663 -6.213 -7.335 1.00 89.50 95 ASN A O 1
ATOM 814 N N . THR A 1 96 ? 23.752 -6.120 -6.509 1.00 83.38 96 THR A N 1
ATOM 815 C CA . THR A 1 96 ? 24.300 -7.217 -7.321 1.00 83.38 96 THR A CA 1
ATOM 816 C C . THR A 1 96 ? 23.480 -8.507 -7.222 1.00 83.38 96 THR A C 1
ATOM 818 O O . THR A 1 96 ? 23.243 -9.144 -8.242 1.00 83.38 96 THR A O 1
ATOM 821 N N . ASN A 1 97 ? 22.970 -8.848 -6.033 1.00 87.62 97 ASN A N 1
ATOM 822 C CA . ASN A 1 97 ? 22.188 -10.073 -5.825 1.00 87.62 97 ASN A CA 1
ATOM 823 C C . ASN A 1 97 ? 20.810 -10.007 -6.497 1.00 87.62 97 ASN A C 1
ATOM 825 O O . ASN A 1 97 ? 20.266 -11.027 -6.907 1.00 87.62 97 ASN A O 1
ATOM 829 N N . LEU A 1 98 ? 20.223 -8.810 -6.589 1.00 86.81 98 LEU A N 1
ATOM 830 C CA . LEU A 1 98 ? 18.935 -8.616 -7.256 1.00 86.81 98 LEU A CA 1
ATOM 831 C C . LEU A 1 98 ? 19.107 -8.486 -8.764 1.00 86.81 98 LEU A C 1
ATOM 833 O O . LEU A 1 98 ? 18.272 -8.985 -9.510 1.00 86.81 98 LEU A O 1
ATOM 837 N N . LYS A 1 99 ? 20.196 -7.859 -9.213 1.00 86.31 99 LYS A N 1
ATOM 838 C CA . LYS A 1 99 ? 20.482 -7.615 -10.627 1.00 86.31 99 LYS A CA 1
ATOM 839 C C . LYS A 1 99 ? 20.392 -8.884 -11.477 1.00 86.31 99 LYS A C 1
ATOM 841 O O . LYS A 1 99 ? 19.838 -8.832 -12.566 1.00 86.31 99 LYS A O 1
ATOM 846 N N . GLU A 1 100 ? 20.894 -10.010 -10.975 1.00 87.19 100 GLU A N 1
ATOM 847 C CA . GLU A 1 100 ? 20.868 -11.294 -11.692 1.00 87.19 100 GLU A CA 1
ATOM 848 C C . GLU A 1 100 ? 19.457 -11.886 -11.838 1.00 87.19 100 GLU A C 1
ATOM 850 O O . GLU A 1 100 ? 19.180 -12.598 -12.799 1.00 87.19 100 GLU A O 1
ATOM 855 N N . ALA A 1 101 ? 18.550 -11.577 -10.908 1.00 87.94 101 ALA A N 1
ATOM 856 C CA . ALA A 1 101 ? 17.166 -12.054 -10.921 1.00 87.94 101 ALA A CA 1
ATOM 857 C C . ALA A 1 101 ? 16.192 -11.077 -11.607 1.00 87.94 101 ALA A C 1
ATOM 859 O O . ALA A 1 101 ? 15.007 -11.387 -11.766 1.00 87.94 101 ALA A O 1
ATOM 860 N N . MET A 1 102 ? 16.659 -9.884 -11.978 1.00 85.56 102 MET A N 1
ATOM 861 C CA . MET A 1 102 ? 15.829 -8.827 -12.545 1.00 85.56 102 MET A CA 1
ATOM 862 C C . MET A 1 102 ? 15.792 -8.917 -14.075 1.00 85.56 102 MET A C 1
ATOM 864 O O . MET A 1 102 ? 16.826 -9.127 -14.706 1.00 85.56 102 MET A O 1
ATOM 868 N N . PRO A 1 103 ? 14.617 -8.727 -14.702 1.00 88.06 103 PRO A N 1
ATOM 869 C CA . PRO A 1 103 ? 14.538 -8.642 -16.150 1.00 88.06 103 PRO A CA 1
ATOM 870 C C . PRO A 1 103 ? 15.199 -7.355 -16.646 1.00 88.06 103 PRO A C 1
ATOM 872 O O . PRO A 1 103 ? 15.121 -6.309 -15.991 1.00 88.06 103 PRO A O 1
ATOM 875 N N . ASP A 1 104 ? 15.755 -7.417 -17.852 1.00 89.12 104 ASP A N 1
ATOM 876 C CA . ASP A 1 104 ? 16.205 -6.223 -18.556 1.00 89.12 104 ASP A CA 1
ATOM 877 C C . ASP A 1 104 ? 15.044 -5.234 -18.720 1.00 89.12 104 ASP A C 1
ATOM 879 O O . ASP A 1 104 ? 13.905 -5.603 -19.029 1.00 89.12 104 ASP A O 1
ATOM 883 N N . PHE A 1 105 ? 15.326 -3.951 -18.506 1.00 90.69 105 PHE A N 1
ATOM 884 C CA . PHE A 1 105 ? 14.340 -2.887 -18.650 1.00 90.69 105 PHE A CA 1
ATOM 885 C C . PHE A 1 105 ? 14.953 -1.670 -19.335 1.00 90.69 105 PHE A C 1
ATOM 887 O O . PHE A 1 105 ? 16.156 -1.418 -19.268 1.00 90.69 105 PHE A O 1
ATOM 894 N N . LYS A 1 106 ? 14.095 -0.888 -19.989 1.00 90.88 106 LYS A N 1
ATOM 895 C CA . LYS A 1 106 ? 14.471 0.360 -20.645 1.00 90.88 106 LYS A CA 1
ATOM 896 C C . LYS A 1 106 ? 13.421 1.428 -20.377 1.00 90.88 106 LYS A C 1
ATOM 898 O O . LYS A 1 106 ? 12.227 1.185 -20.541 1.00 90.88 106 LYS A O 1
ATOM 903 N N . VAL A 1 107 ? 13.875 2.622 -20.001 1.00 92.50 107 VAL A N 1
ATOM 904 C CA . VAL A 1 107 ? 13.011 3.806 -19.933 1.00 92.50 107 VAL A CA 1
ATOM 905 C C . VAL A 1 107 ? 12.681 4.237 -21.359 1.00 92.50 107 VAL A C 1
ATOM 907 O O . VAL A 1 107 ? 13.579 4.505 -22.158 1.00 92.50 107 VAL A O 1
ATOM 910 N N . VAL A 1 108 ? 11.392 4.272 -21.691 1.00 90.88 108 VAL A N 1
ATOM 911 C CA . VAL A 1 108 ? 10.918 4.655 -23.025 1.00 90.88 108 VAL A CA 1
ATOM 912 C C . VAL A 1 108 ? 10.764 6.168 -23.078 1.00 90.88 108 VAL A C 1
ATOM 914 O O . VAL A 1 108 ? 9.889 6.729 -22.424 1.00 90.88 108 VAL A O 1
ATOM 917 N N . THR A 1 109 ? 11.587 6.824 -23.891 1.00 89.75 109 THR A N 1
ATOM 918 C CA . THR A 1 109 ? 11.492 8.273 -24.134 1.00 89.75 109 THR A CA 1
ATOM 919 C C . THR A 1 109 ? 10.983 8.587 -25.537 1.00 89.75 109 THR A C 1
ATOM 921 O O . THR A 1 109 ? 10.447 9.669 -25.773 1.00 89.75 109 THR A O 1
ATOM 924 N N . ARG A 1 110 ? 11.139 7.648 -26.483 1.00 90.06 110 ARG A N 1
ATOM 925 C CA . ARG A 1 110 ? 10.708 7.769 -27.886 1.00 90.06 110 ARG A CA 1
ATOM 926 C C . ARG A 1 110 ? 10.240 6.408 -28.421 1.00 90.06 110 ARG A C 1
ATOM 928 O O . ARG A 1 110 ? 10.732 5.383 -27.953 1.00 90.06 110 ARG A O 1
ATOM 935 N N . PRO A 1 111 ? 9.383 6.350 -29.461 1.00 84.50 111 PRO A N 1
ATOM 936 C CA . PRO A 1 111 ? 8.907 5.080 -30.032 1.00 84.50 111 PRO A CA 1
ATOM 937 C C . PRO A 1 111 ? 10.025 4.112 -30.447 1.00 84.50 111 PRO A C 1
ATOM 939 O O . PRO A 1 111 ? 9.902 2.901 -30.278 1.00 84.50 111 PRO A O 1
ATOM 942 N N . ARG A 1 112 ? 11.159 4.645 -30.922 1.00 86.88 112 ARG A N 1
ATOM 943 C CA . ARG A 1 112 ? 12.328 3.849 -31.325 1.00 86.88 112 ARG A CA 1
ATOM 944 C C . ARG A 1 112 ? 12.921 3.014 -30.187 1.00 86.88 112 ARG A C 1
ATOM 946 O O . ARG A 1 112 ? 13.502 1.969 -30.455 1.00 86.88 112 ARG A O 1
ATOM 953 N N . ASP A 1 113 ? 12.755 3.441 -28.936 1.00 89.19 113 ASP A N 1
ATOM 954 C CA . ASP A 1 113 ? 13.216 2.674 -27.777 1.00 89.19 113 ASP A CA 1
ATOM 955 C C . ASP A 1 113 ? 12.496 1.330 -27.674 1.00 89.19 113 ASP A C 1
ATOM 957 O O . ASP A 1 113 ? 13.133 0.325 -27.373 1.00 89.19 113 ASP A O 1
ATOM 961 N N . ILE A 1 114 ? 11.194 1.313 -27.978 1.00 87.31 114 ILE A N 1
ATOM 962 C CA . ILE A 1 114 ? 10.369 0.102 -27.977 1.00 87.31 114 ILE A CA 1
ATOM 963 C C . ILE A 1 114 ? 10.783 -0.815 -29.127 1.00 87.31 114 ILE A C 1
ATOM 965 O O . ILE A 1 114 ? 10.957 -2.011 -28.916 1.00 87.31 114 ILE A O 1
ATOM 969 N N . ILE A 1 115 ? 10.971 -0.254 -30.326 1.00 85.88 115 ILE A N 1
ATOM 970 C CA . ILE A 1 115 ? 11.378 -1.017 -31.515 1.00 85.88 115 ILE A CA 1
ATOM 971 C C . ILE A 1 115 ? 12.707 -1.726 -31.251 1.00 85.88 115 ILE A C 1
ATOM 973 O O . ILE A 1 115 ? 12.784 -2.939 -31.397 1.00 85.88 115 ILE A O 1
ATOM 977 N N . HIS A 1 116 ? 13.716 -0.992 -30.778 1.00 88.25 116 HIS A N 1
ATOM 978 C CA . HIS A 1 116 ? 15.030 -1.563 -30.495 1.00 88.25 116 HIS A CA 1
ATOM 979 C C . HIS A 1 116 ? 14.980 -2.642 -29.406 1.00 88.25 116 HIS A C 1
ATOM 981 O O . HIS A 1 116 ? 15.637 -3.671 -29.504 1.00 88.25 116 HIS A O 1
ATOM 987 N N . PHE A 1 117 ? 14.163 -2.437 -28.373 1.00 89.94 117 PHE A N 1
ATOM 988 C CA . PHE A 1 117 ? 13.988 -3.440 -27.327 1.00 89.94 117 PHE A CA 1
ATOM 989 C C . PHE A 1 117 ? 13.326 -4.719 -27.872 1.00 89.94 117 PHE A C 1
ATOM 991 O O . PHE A 1 117 ? 13.698 -5.830 -27.501 1.00 89.94 117 PHE A O 1
ATOM 998 N N . LEU A 1 118 ? 12.374 -4.583 -28.797 1.00 88.00 118 LEU A N 1
ATOM 999 C CA . LEU A 1 118 ? 11.721 -5.718 -29.448 1.00 88.00 118 LEU A CA 1
ATOM 1000 C C . LEU A 1 118 ? 12.607 -6.437 -30.466 1.00 88.00 118 LEU A C 1
ATOM 1002 O O . LEU A 1 118 ? 12.436 -7.639 -30.636 1.00 88.00 118 LEU A O 1
ATOM 1006 N N . GLU A 1 119 ? 13.557 -5.755 -31.102 1.00 87.81 119 GLU A N 1
ATOM 1007 C CA . GLU A 1 119 ? 14.575 -6.408 -31.937 1.00 87.81 119 GLU A CA 1
ATOM 1008 C C . GLU A 1 119 ? 15.431 -7.382 -31.112 1.00 87.81 119 GLU A C 1
ATOM 1010 O O . GLU A 1 119 ? 15.768 -8.458 -31.599 1.00 87.81 119 GLU A O 1
ATOM 1015 N N . THR A 1 120 ? 15.717 -7.045 -29.849 1.00 89.69 120 THR A N 1
ATOM 1016 C CA . THR A 1 120 ? 16.487 -7.905 -28.938 1.00 89.69 120 THR A CA 1
ATOM 1017 C C . THR A 1 120 ? 15.650 -9.039 -28.338 1.00 89.69 120 THR A C 1
ATOM 1019 O O . THR A 1 120 ? 16.085 -10.187 -28.345 1.00 89.69 120 THR A O 1
ATOM 1022 N N . TYR A 1 121 ? 14.453 -8.747 -27.812 1.00 87.44 121 TYR A N 1
ATOM 1023 C CA . TYR A 1 121 ? 13.695 -9.706 -26.985 1.00 87.44 121 TYR A CA 1
ATOM 1024 C C . TYR A 1 121 ? 12.421 -10.262 -27.641 1.00 87.44 121 TYR A C 1
ATOM 1026 O O . TYR A 1 121 ? 11.763 -11.119 -27.054 1.00 87.44 121 TYR A O 1
ATOM 1034 N N . SER A 1 122 ? 12.027 -9.792 -28.833 1.00 84.50 122 SER A N 1
ATOM 1035 C CA . SER A 1 122 ? 10.782 -10.134 -29.567 1.00 84.50 122 SER A CA 1
ATOM 1036 C C . SER A 1 122 ? 9.451 -9.838 -28.845 1.00 84.50 122 SER A C 1
ATOM 1038 O O . SER A 1 122 ? 8.396 -9.737 -29.481 1.00 84.50 122 SER A O 1
ATOM 1040 N N . HIS A 1 123 ? 9.472 -9.658 -27.525 1.00 84.88 123 HIS A N 1
ATOM 1041 C CA . HIS A 1 123 ? 8.324 -9.396 -26.672 1.00 84.88 123 HIS A CA 1
ATOM 1042 C C . HIS A 1 123 ? 8.729 -8.466 -25.526 1.00 84.88 123 HIS A C 1
ATOM 1044 O O . HIS A 1 123 ? 9.803 -8.620 -24.950 1.00 84.88 123 HIS A O 1
ATOM 1050 N N . ALA A 1 124 ? 7.869 -7.514 -25.171 1.00 87.06 124 ALA A N 1
ATOM 1051 C CA . ALA A 1 124 ? 8.142 -6.569 -24.095 1.00 87.06 124 ALA A CA 1
ATOM 1052 C C . ALA A 1 124 ? 6.882 -6.229 -23.294 1.00 87.06 124 ALA A C 1
ATOM 1054 O O . ALA A 1 124 ? 5.767 -6.172 -23.819 1.00 87.06 124 ALA A O 1
ATOM 1055 N N . LEU A 1 125 ? 7.078 -5.962 -22.003 1.00 87.69 125 LEU A N 1
ATOM 1056 C CA . LEU A 1 125 ? 6.051 -5.434 -21.115 1.00 87.69 125 LEU A CA 1
ATOM 1057 C C . LEU A 1 125 ? 6.259 -3.928 -20.948 1.00 87.69 125 LEU A C 1
ATOM 1059 O O . LEU A 1 125 ? 7.295 -3.492 -20.455 1.00 87.69 125 LEU A O 1
ATOM 1063 N N . ILE A 1 126 ? 5.254 -3.139 -21.311 1.00 86.88 126 ILE A N 1
ATOM 1064 C CA . ILE A 1 126 ? 5.242 -1.688 -21.149 1.00 86.88 126 ILE A CA 1
ATOM 1065 C C . ILE A 1 126 ? 4.390 -1.332 -19.932 1.00 86.88 126 ILE A C 1
ATOM 1067 O O . ILE A 1 126 ? 3.233 -1.742 -19.790 1.00 86.88 126 ILE A O 1
ATOM 1071 N N . LYS A 1 127 ? 4.966 -0.516 -19.051 1.00 84.75 127 LYS A N 1
ATOM 1072 C CA . LYS A 1 127 ? 4.282 0.052 -17.890 1.00 84.75 127 LYS A CA 1
ATOM 1073 C C . LYS A 1 127 ? 4.400 1.571 -17.926 1.00 84.75 127 LYS A C 1
ATOM 1075 O O . LYS A 1 127 ? 5.422 2.109 -18.331 1.00 84.75 127 LYS A O 1
ATOM 1080 N N . SER A 1 128 ? 3.345 2.261 -17.498 1.00 85.56 128 SER A N 1
ATOM 1081 C CA . SER A 1 128 ? 3.407 3.705 -17.231 1.00 85.56 128 SER A CA 1
ATOM 1082 C C . SER A 1 128 ? 4.316 3.969 -16.028 1.00 85.56 128 SER A C 1
ATOM 1084 O O . SER A 1 128 ? 4.399 3.117 -15.152 1.00 85.56 128 SER A O 1
ATOM 1086 N N . GLU A 1 129 ? 4.932 5.146 -15.913 1.00 84.50 129 GLU A N 1
ATOM 1087 C CA . GLU A 1 129 ? 5.707 5.499 -14.712 1.00 84.50 129 GLU A CA 1
ATOM 1088 C C . GLU A 1 129 ? 4.830 5.554 -13.452 1.00 84.50 129 GLU A C 1
ATOM 1090 O O . GLU A 1 129 ? 5.215 5.014 -12.424 1.00 84.50 129 GLU A O 1
ATOM 1095 N N . PHE A 1 130 ? 3.604 6.085 -13.542 1.00 79.56 130 PHE A N 1
ATOM 1096 C CA . PHE A 1 130 ? 2.790 6.396 -12.352 1.00 79.56 130 PHE A CA 1
ATOM 1097 C C . PHE A 1 130 ? 1.451 5.659 -12.270 1.00 79.56 130 PHE A C 1
ATOM 1099 O O . PHE A 1 130 ? 0.891 5.493 -11.188 1.00 79.56 130 PHE A O 1
ATOM 1106 N N . LYS A 1 131 ? 0.898 5.200 -13.400 1.00 72.56 131 LYS A N 1
ATOM 1107 C CA . LYS A 1 131 ? -0.427 4.554 -13.420 1.00 72.56 131 LYS A CA 1
ATOM 1108 C C . LYS A 1 131 ? -0.316 3.053 -13.210 1.00 72.56 131 LYS A C 1
ATOM 1110 O O . LYS A 1 131 ? 0.641 2.435 -13.669 1.00 72.56 131 LYS A O 1
ATOM 1115 N N . SER A 1 132 ? -1.273 2.447 -12.517 1.00 66.94 132 SER A N 1
ATOM 1116 C CA . SER A 1 132 ? -1.439 0.993 -12.531 1.00 66.94 132 SER A CA 1
ATOM 1117 C C . SER A 1 132 ? -1.987 0.553 -13.891 1.00 66.94 132 SER A C 1
ATOM 1119 O O . SER A 1 132 ? -2.809 1.240 -14.495 1.00 66.94 132 SER A O 1
ATOM 1121 N N . GLY A 1 133 ? -1.496 -0.577 -14.394 1.00 65.88 133 GLY A N 1
ATOM 1122 C CA . GLY A 1 133 ? -1.879 -1.109 -15.698 1.00 65.88 133 GLY A CA 1
ATOM 1123 C C . GLY A 1 133 ? -0.680 -1.665 -16.450 1.00 65.88 133 GLY A C 1
ATOM 1124 O O . GLY A 1 133 ? 0.417 -1.110 -16.395 1.00 65.88 133 GLY A O 1
ATOM 1125 N N . ASN A 1 134 ? -0.914 -2.772 -17.145 1.00 67.12 134 ASN A N 1
ATOM 1126 C CA . ASN A 1 134 ? 0.080 -3.458 -17.953 1.00 67.12 134 ASN A CA 1
ATOM 1127 C C . ASN A 1 134 ? -0.386 -3.443 -19.407 1.00 67.12 134 ASN A C 1
ATOM 1129 O O . ASN A 1 134 ? -1.535 -3.793 -19.692 1.00 67.12 134 ASN A O 1
ATOM 1133 N N . GLN A 1 135 ? 0.514 -3.058 -20.304 1.00 73.50 135 GLN A N 1
ATOM 1134 C CA . GLN A 1 135 ? 0.350 -3.244 -21.739 1.00 73.50 135 GLN A CA 1
ATOM 1135 C C . GLN A 1 135 ? 1.508 -4.114 -22.199 1.00 73.50 135 GLN A C 1
ATOM 1137 O O . GLN A 1 135 ? 2.651 -3.834 -21.850 1.00 73.50 135 GLN A O 1
ATOM 1142 N N . SER A 1 136 ? 1.248 -5.179 -22.943 1.00 75.25 136 SER A N 1
ATOM 1143 C CA . SER A 1 136 ? 2.324 -5.928 -23.591 1.00 75.25 136 SER A CA 1
ATOM 1144 C C . SER A 1 136 ? 2.367 -5.600 -25.0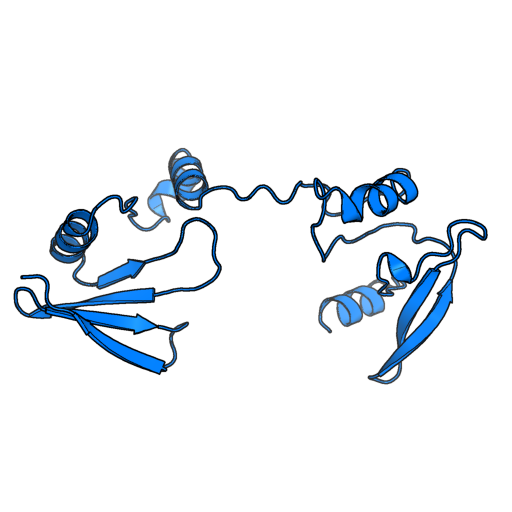70 1.00 75.25 136 SER A C 1
ATOM 1146 O O . SER A 1 136 ? 1.343 -5.309 -25.695 1.00 75.25 136 SER A O 1
ATOM 1148 N N . ILE A 1 137 ? 3.575 -5.635 -25.616 1.00 78.81 137 ILE A N 1
ATOM 1149 C CA . ILE A 1 137 ? 3.831 -5.466 -27.034 1.00 78.81 137 ILE A CA 1
ATOM 1150 C C . ILE A 1 137 ? 4.668 -6.640 -27.536 1.00 78.81 137 ILE A C 1
ATOM 1152 O O . ILE A 1 137 ? 5.589 -7.105 -26.864 1.00 78.81 137 ILE A O 1
ATOM 1156 N N . SER A 1 138 ? 4.331 -7.143 -28.716 1.00 80.12 138 SER A N 1
ATOM 1157 C CA . SER A 1 138 ? 5.020 -8.273 -29.346 1.00 80.12 138 SER A CA 1
ATOM 1158 C C . SER A 1 138 ? 5.302 -7.960 -30.803 1.00 80.12 138 SER A C 1
ATOM 1160 O O . SER A 1 138 ? 4.423 -7.434 -31.491 1.00 80.12 138 SER A O 1
ATOM 1162 N N . ALA A 1 139 ? 6.487 -8.318 -31.288 1.00 78.06 139 ALA A N 1
ATOM 1163 C CA . ALA A 1 139 ? 6.774 -8.305 -32.717 1.00 78.06 139 ALA A CA 1
ATOM 1164 C C . ALA A 1 139 ? 6.009 -9.444 -33.418 1.00 78.06 139 ALA A C 1
ATOM 1166 O O . ALA A 1 139 ? 5.895 -10.541 -32.868 1.00 78.06 139 ALA A O 1
ATOM 1167 N N . THR A 1 140 ? 5.457 -9.189 -34.608 1.00 71.69 140 THR A N 1
ATOM 1168 C CA . THR A 1 140 ? 4.758 -10.218 -35.407 1.00 71.69 140 THR A CA 1
ATOM 1169 C C . THR A 1 140 ? 5.448 -10.511 -36.736 1.00 71.69 140 THR A C 1
ATOM 1171 O O . THR A 1 140 ? 5.624 -11.671 -37.085 1.00 71.69 140 THR A O 1
ATOM 1174 N N . ASP A 1 141 ? 5.843 -9.471 -37.467 1.00 66.50 141 ASP A N 1
ATOM 1175 C CA . ASP A 1 141 ? 6.636 -9.506 -38.701 1.00 66.50 141 ASP A CA 1
ATOM 1176 C C . ASP A 1 141 ? 7.384 -8.155 -38.821 1.00 66.50 141 ASP A C 1
ATOM 1178 O O . ASP A 1 141 ? 7.234 -7.286 -37.952 1.00 66.50 141 ASP A O 1
ATOM 1182 N N . GLN A 1 142 ? 8.240 -7.972 -39.834 1.00 60.38 142 GLN A 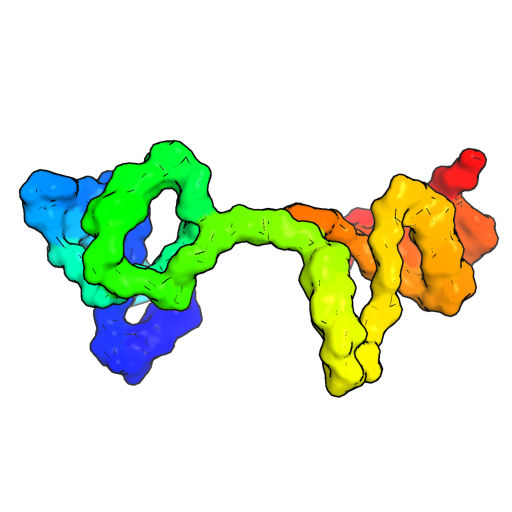N 1
ATOM 1183 C CA . GLN A 1 142 ? 9.016 -6.732 -39.975 1.00 60.38 142 GLN A CA 1
ATOM 1184 C C . GLN A 1 142 ? 8.091 -5.498 -39.978 1.00 60.38 142 GLN A C 1
ATOM 1186 O O . GLN A 1 142 ? 7.329 -5.281 -40.916 1.00 60.38 142 GLN A O 1
ATOM 1191 N N . ARG A 1 143 ? 8.221 -4.665 -38.931 1.00 63.59 143 ARG A N 1
ATOM 1192 C CA . ARG A 1 143 ? 7.485 -3.406 -38.680 1.00 63.59 143 ARG A CA 1
ATOM 1193 C C . ARG A 1 143 ? 6.012 -3.522 -38.262 1.00 63.59 143 ARG A C 1
ATOM 1195 O O . ARG A 1 143 ? 5.343 -2.490 -38.198 1.00 63.59 143 ARG A O 1
ATOM 1202 N N . ARG A 1 144 ? 5.502 -4.708 -37.905 1.00 66.94 144 ARG A N 1
ATOM 1203 C CA . ARG A 1 144 ? 4.193 -4.818 -37.233 1.00 66.94 144 ARG A CA 1
ATOM 1204 C C . ARG A 1 144 ? 4.326 -5.287 -35.797 1.00 66.94 144 ARG A C 1
ATOM 1206 O O . ARG A 1 144 ? 5.040 -6.242 -35.482 1.00 66.94 144 ARG A O 1
ATOM 1213 N N . PHE A 1 145 ? 3.565 -4.619 -34.936 1.00 74.56 145 PHE A N 1
ATOM 1214 C CA . PHE A 1 145 ? 3.533 -4.894 -33.510 1.00 74.56 145 PHE A CA 1
ATOM 1215 C C . PHE A 1 145 ? 2.109 -5.165 -33.047 1.00 74.56 145 PHE A C 1
ATOM 1217 O O . PHE A 1 145 ? 1.169 -4.457 -33.415 1.00 74.56 145 PHE A O 1
ATOM 1224 N N . ARG A 1 146 ? 1.955 -6.182 -32.200 1.00 74.94 146 ARG A N 1
ATOM 1225 C CA . ARG A 1 146 ? 0.700 -6.495 -31.522 1.00 74.94 146 ARG A CA 1
ATOM 1226 C C . ARG A 1 146 ? 0.732 -5.895 -30.126 1.00 74.94 146 ARG A C 1
ATOM 1228 O O . ARG A 1 146 ? 1.563 -6.290 -29.316 1.00 74.94 146 ARG A O 1
ATOM 1235 N N . LEU A 1 147 ? -0.191 -4.981 -29.846 1.00 73.31 147 LEU A N 1
ATOM 1236 C CA . LEU A 1 147 ? -0.461 -4.501 -28.494 1.00 73.31 147 LEU A CA 1
ATOM 1237 C C . LEU A 1 147 ? -1.548 -5.359 -27.862 1.00 73.31 147 LEU A C 1
ATOM 1239 O O . LEU A 1 147 ? -2.557 -5.656 -28.507 1.00 73.31 147 LEU A O 1
ATOM 1243 N N . SER A 1 148 ? -1.370 -5.721 -26.597 1.00 70.06 148 SER A N 1
ATOM 1244 C CA . SER A 1 148 ? -2.439 -6.309 -25.803 1.00 70.06 148 SER A CA 1
ATOM 1245 C C . SER A 1 148 ? -2.555 -5.628 -24.446 1.00 70.06 148 SER A C 1
ATOM 1247 O O . SER A 1 148 ? -1.560 -5.381 -23.761 1.00 70.06 148 SER A O 1
ATOM 1249 N N . ASN A 1 149 ? -3.794 -5.314 -24.070 1.00 60.34 149 ASN A N 1
ATOM 1250 C CA . ASN A 1 149 ? -4.120 -4.790 -22.753 1.00 60.34 149 ASN A CA 1
ATOM 1251 C C . ASN A 1 149 ? -4.593 -5.950 -21.874 1.00 60.34 149 ASN A C 1
ATOM 1253 O O . ASN A 1 149 ? -5.477 -6.712 -22.264 1.00 60.34 149 ASN A O 1
ATOM 1257 N N . GLY A 1 150 ? -4.018 -6.082 -20.679 1.00 47.19 150 GLY A N 1
ATOM 1258 C CA . GLY A 1 150 ? -4.493 -7.044 -19.686 1.00 47.19 150 GLY A CA 1
ATOM 1259 C C . GLY A 1 150 ? -3.385 -7.756 -18.917 1.00 47.19 150 GLY A C 1
ATOM 1260 O O . GLY A 1 150 ? -2.280 -7.980 -19.405 1.00 47.19 150 GLY A O 1
ATOM 1261 N N . VAL A 1 151 ? -3.708 -8.129 -17.682 1.00 36.44 151 VAL A N 1
ATOM 1262 C CA . VAL A 1 151 ? -3.013 -9.194 -16.953 1.00 36.44 151 VAL A CA 1
ATOM 1263 C C . VAL A 1 151 ? -3.339 -10.482 -17.698 1.00 36.44 151 VAL A C 1
ATOM 1265 O O . VAL A 1 151 ? -4.520 -10.796 -17.755 1.00 36.44 151 VAL A O 1
ATOM 1268 N N . LEU A 1 152 ? -2.343 -11.148 -18.306 1.00 35.16 152 LEU A N 1
ATOM 1269 C CA . LEU A 1 152 ? -2.385 -12.535 -18.822 1.00 35.16 152 LEU A CA 1
ATOM 1270 C C . LEU A 1 152 ? -3.805 -13.146 -18.845 1.00 35.16 152 LEU A C 1
ATOM 1272 O O . LEU A 1 152 ? -4.189 -13.908 -17.964 1.00 35.16 152 LEU A O 1
ATOM 1276 N N . GLY A 1 153 ? -4.619 -12.711 -19.811 1.00 29.73 153 GLY A N 1
ATOM 1277 C CA . GLY A 1 153 ? -6.068 -12.917 -19.777 1.00 29.73 153 GLY A CA 1
ATOM 1278 C C . GLY A 1 153 ? -6.797 -11.861 -20.604 1.00 29.73 153 GLY A C 1
ATOM 1279 O O . GLY A 1 153 ? -7.221 -10.837 -20.086 1.00 29.73 153 GLY A O 1
ATOM 1280 N N . PHE A 1 154 ? -6.860 -12.102 -21.915 1.00 35.44 154 PHE A N 1
ATOM 1281 C CA . PHE A 1 154 ? -7.641 -11.418 -22.957 1.00 35.44 154 PHE A CA 1
ATOM 1282 C C . PHE A 1 154 ? -8.436 -10.147 -22.568 1.00 35.44 154 PHE A C 1
ATOM 1284 O O . PHE A 1 154 ? -9.478 -10.259 -21.925 1.00 35.44 154 PHE A O 1
ATOM 1291 N N . LYS A 1 155 ? -8.096 -8.979 -23.150 1.00 36.06 155 LYS A N 1
ATOM 1292 C CA . LYS A 1 155 ? -9.048 -8.164 -23.948 1.00 36.06 155 LYS A CA 1
ATOM 1293 C C . LYS A 1 155 ? -8.406 -6.943 -24.630 1.00 36.06 155 LYS A C 1
ATOM 1295 O O . LYS A 1 155 ? -7.755 -6.118 -24.006 1.00 36.06 155 LYS A O 1
ATOM 1300 N N . LYS A 1 156 ? -8.754 -6.796 -25.916 1.00 38.50 156 LYS A N 1
ATOM 1301 C CA . LYS A 1 156 ? -8.362 -5.763 -26.894 1.00 38.50 156 LYS A CA 1
ATOM 1302 C C . LYS A 1 156 ? -6.934 -5.931 -27.431 1.00 38.50 156 LYS A C 1
ATOM 1304 O O . LYS A 1 156 ? -5.954 -5.600 -26.773 1.00 38.50 156 LYS A O 1
ATOM 1309 N N . GLN A 1 157 ? -6.858 -6.480 -28.644 1.00 47.34 157 GLN A N 1
ATOM 1310 C CA . GLN A 1 157 ? -5.645 -6.536 -29.452 1.00 47.34 157 GLN A CA 1
ATOM 1311 C C . GLN A 1 157 ? -5.747 -5.463 -30.533 1.00 47.34 157 GLN A C 1
ATOM 1313 O O . GLN A 1 157 ? -6.764 -5.378 -31.220 1.00 47.34 157 GLN A O 1
ATOM 1318 N N . SER A 1 158 ? -4.710 -4.650 -30.676 1.00 47.50 158 SER A N 1
ATOM 1319 C CA . SER A 1 158 ? -4.585 -3.690 -31.774 1.00 47.50 158 SER A CA 1
ATOM 1320 C C . SER A 1 158 ? -3.221 -3.865 -32.422 1.00 47.50 158 SER A C 1
ATOM 1322 O O . SER A 1 158 ? -2.209 -3.948 -31.724 1.00 47.50 158 SER A O 1
ATOM 1324 N N . ILE A 1 159 ? -3.206 -3.952 -33.750 1.00 49.22 159 ILE A N 1
ATOM 1325 C CA . ILE A 1 159 ? -1.973 -3.932 -34.535 1.00 49.22 159 ILE A CA 1
ATOM 1326 C C . ILE A 1 159 ? -1.644 -2.468 -34.804 1.00 49.22 159 ILE A C 1
ATOM 1328 O O . ILE A 1 159 ? -2.511 -1.724 -35.260 1.00 49.22 159 ILE A O 1
ATOM 1332 N N . VAL A 1 160 ? -0.416 -2.061 -34.494 1.00 52.28 160 VAL A N 1
ATOM 1333 C CA . VAL A 1 160 ? 0.080 -0.709 -34.774 1.00 52.28 160 VAL A CA 1
ATOM 1334 C C . VAL A 1 160 ? 1.252 -0.815 -35.741 1.00 52.28 160 VAL A C 1
ATOM 1336 O O . VAL A 1 160 ? 2.194 -1.574 -35.497 1.00 52.28 160 VAL A O 1
ATOM 1339 N N . SER A 1 161 ? 1.170 -0.061 -36.835 1.00 37.19 161 SER A N 1
ATOM 1340 C CA . SER A 1 161 ? 2.268 0.224 -37.756 1.00 37.19 161 SER A CA 1
ATOM 1341 C C . SER A 1 161 ? 2.733 1.661 -37.531 1.00 37.19 161 SER A C 1
ATOM 1343 O O . SER A 1 161 ? 1.910 2.553 -37.328 1.00 37.19 161 SER A O 1
ATOM 1345 N N . PHE A 1 162 ? 4.044 1.878 -37.541 1.00 45.75 162 PHE A N 1
ATOM 1346 C CA . PHE A 1 162 ? 4.631 3.215 -37.560 1.00 45.75 162 PHE A CA 1
ATOM 1347 C C . PHE A 1 162 ? 5.169 3.450 -38.976 1.00 45.75 162 PHE A C 1
ATOM 1349 O O . PHE A 1 162 ? 6.017 2.669 -39.419 1.00 45.75 162 PHE A O 1
ATOM 1356 N N . ASP A 1 163 ? 4.629 4.458 -39.668 1.00 38.28 163 ASP A N 1
ATOM 1357 C CA . ASP A 1 163 ? 5.122 4.950 -40.965 1.00 38.28 163 ASP A CA 1
ATOM 1358 C C . ASP A 1 163 ? 6.380 5.816 -40.789 1.00 38.28 163 ASP A C 1
ATOM 1360 O O . ASP A 1 163 ? 6.421 6.615 -39.819 1.00 38.28 163 ASP A O 1
#

pLDDT: mean 82.86, std 15.62, range [29.73, 98.06]

Radius of gyration: 23.05 Å; chains: 1; bounding box: 46×34×62 Å

Organism: NCBI:txid217031

Secondary structure (DSSP, 8-state):
-HHHHHHHHTT---EE--GGGEETTTTEEEEEEEETTEEEEEEEEPPSSB--SS--TT-GGGHHHHHHTTTSPBTT--------HHHHHHHHHTSHHHHTTSPP----SSHHHHHHHHHHHSEEEEE-SSS--EEEEEEEETTEEEEEESSSS---EEEEE--